Protein AF-A0A925W0E2-F1 (afdb_monomer)

Foldseek 3Di:
DVVVVVVVVVVVVCCVVVVVVPDDPDDDDDDDDDDPDDPQKDWDFDFDDPPDTFTKIWMWGWDQDPVGTDIDIDIDGDQDPVSVVVCVVDPPCVVCVVVVVVVVVVVVCVVPPD

Secondary structure (DSSP, 8-state):
-HHHHHHHHHHHHHHHHHHHHTS-S----------SS--SEEEEEEEE-SSS-EEEEEEEEEEEETTEEEEEEEEE----HHHHHHHHHS-HHHHHHHHHHHHHHHHHHHHH--

Nearest PDB structures (foldseek):
  3ths-assembly1_B  TM=3.995E-01  e=2.733E+00  Rattus norvegicus
  3u0k-assembly1_A  TM=4.589E-01  e=6.051E+00  Entacmaea quadricolor
  2idk-assembly1_D  TM=4.037E-01  e=7.727E+00  Rattus norvegicus

Structure (mmCIF, N/CA/C/O backbone):
data_AF-A0A925W0E2-F1
#
_entry.id   AF-A0A925W0E2-F1
#
loop_
_atom_site.group_PDB
_atom_site.id
_atom_site.type_symbol
_atom_site.label_atom_id
_atom_site.label_alt_id
_atom_site.label_comp_id
_atom_site.label_asym_id
_atom_site.label_entity_id
_atom_site.label_seq_id
_atom_site.pdbx_PDB_ins_code
_atom_site.Cartn_x
_atom_site.Cartn_y
_atom_site.Cartn_z
_atom_site.occupancy
_atom_site.B_iso_or_equiv
_atom_site.auth_seq_id
_atom_site.auth_comp_id
_atom_site.auth_asym_id
_atom_site.auth_atom_id
_atom_site.pdbx_PDB_model_num
ATOM 1 N N . MET A 1 1 ? 32.787 -12.804 -40.063 1.00 63.06 1 MET A N 1
ATOM 2 C CA . MET A 1 1 ? 32.613 -12.621 -38.601 1.00 63.06 1 MET A CA 1
ATOM 3 C C . MET A 1 1 ? 31.309 -11.891 -38.268 1.00 63.06 1 MET A C 1
ATOM 5 O O . MET A 1 1 ? 30.568 -12.386 -37.433 1.00 63.06 1 MET A O 1
ATOM 9 N N . LEU A 1 2 ? 30.949 -10.829 -39.000 1.00 69.25 2 LEU A N 1
ATOM 10 C CA . LEU A 1 2 ? 29.715 -10.044 -38.802 1.00 69.25 2 LEU A CA 1
ATOM 11 C C . LEU A 1 2 ? 28.394 -10.850 -38.869 1.00 69.25 2 LEU A C 1
ATOM 13 O O . LEU A 1 2 ? 27.509 -10.656 -38.045 1.00 69.25 2 LEU A O 1
ATOM 17 N N . LYS A 1 3 ? 28.286 -11.828 -39.784 1.00 65.81 3 LYS A N 1
ATOM 18 C CA . LYS A 1 3 ? 27.084 -12.680 -39.928 1.00 65.81 3 LYS A CA 1
ATOM 19 C C . LYS A 1 3 ? 26.796 -13.560 -38.700 1.00 65.81 3 LYS A C 1
ATOM 21 O O . LYS A 1 3 ? 25.641 -13.814 -38.392 1.00 65.81 3 LYS A O 1
ATOM 26 N N . LYS A 1 4 ? 27.837 -14.007 -37.985 1.00 72.81 4 LYS A N 1
ATOM 27 C CA . LYS A 1 4 ? 27.686 -14.828 -36.769 1.00 72.81 4 LYS A CA 1
ATOM 28 C C . LYS A 1 4 ? 27.240 -13.975 -35.580 1.00 72.81 4 LYS A C 1
ATOM 30 O O . LYS A 1 4 ? 26.389 -14.406 -34.817 1.00 72.81 4 LYS A O 1
ATOM 35 N N . VAL A 1 5 ? 27.758 -12.748 -35.481 1.00 85.75 5 VAL A N 1
ATOM 36 C CA . VAL A 1 5 ? 27.346 -11.775 -34.456 1.00 85.75 5 VAL A CA 1
ATOM 37 C C . VAL A 1 5 ? 25.873 -11.400 -34.630 1.00 85.75 5 VAL A C 1
ATOM 39 O O . VAL A 1 5 ? 25.129 -11.426 -33.658 1.00 85.75 5 VAL A O 1
ATOM 42 N N . GLY A 1 6 ? 25.422 -11.155 -35.866 1.00 86.94 6 GLY A N 1
ATOM 43 C CA . GLY A 1 6 ? 24.015 -10.841 -36.144 1.00 86.94 6 GLY A CA 1
ATOM 44 C C . GLY A 1 6 ? 23.042 -11.951 -35.727 1.00 86.94 6 GLY A C 1
ATOM 45 O O . GLY A 1 6 ? 22.004 -11.663 -35.144 1.00 86.94 6 GLY A O 1
ATOM 46 N N . ILE A 1 7 ? 23.401 -13.219 -35.952 1.00 90.00 7 ILE A N 1
ATOM 47 C CA . ILE A 1 7 ? 22.577 -14.368 -35.537 1.00 90.00 7 ILE A CA 1
ATOM 48 C C . ILE A 1 7 ? 22.519 -14.485 -34.012 1.00 90.00 7 ILE A C 1
ATOM 50 O O . ILE A 1 7 ? 21.449 -14.708 -33.460 1.00 90.00 7 ILE A O 1
ATOM 54 N N . VAL A 1 8 ? 23.648 -14.303 -33.323 1.00 86.25 8 VAL A N 1
ATOM 55 C CA . VAL A 1 8 ? 23.690 -14.373 -31.854 1.00 86.25 8 VAL A CA 1
ATOM 56 C C . VAL A 1 8 ? 22.860 -13.253 -31.225 1.00 86.25 8 VAL A C 1
ATOM 58 O O . VAL A 1 8 ? 22.119 -13.508 -30.281 1.00 86.25 8 VAL A O 1
ATOM 61 N N . VAL A 1 9 ? 22.917 -12.038 -31.776 1.00 89.00 9 VAL A N 1
ATOM 62 C CA . VAL A 1 9 ? 22.094 -10.909 -31.312 1.00 89.00 9 VAL A CA 1
ATOM 63 C C . VAL A 1 9 ? 20.608 -11.155 -31.582 1.00 89.00 9 VAL A C 1
ATOM 65 O O . VAL A 1 9 ? 19.784 -10.894 -30.710 1.00 89.00 9 VAL A O 1
ATOM 68 N N . LEU A 1 10 ? 20.254 -11.709 -32.745 1.00 87.50 10 LEU A N 1
ATOM 69 C CA . LEU A 1 10 ? 18.868 -12.055 -33.070 1.00 87.50 10 LEU A CA 1
ATOM 70 C C . LEU A 1 10 ? 18.319 -13.150 -32.144 1.00 87.50 10 LEU A C 1
ATOM 72 O O . LEU A 1 10 ? 17.192 -13.046 -31.669 1.00 87.50 10 LEU A O 1
ATOM 76 N N . LEU A 1 11 ? 19.123 -14.175 -31.853 1.00 86.56 11 LEU A N 1
ATOM 77 C CA . LEU A 1 11 ? 18.760 -15.229 -30.907 1.00 86.56 11 LEU A CA 1
ATOM 78 C C . LE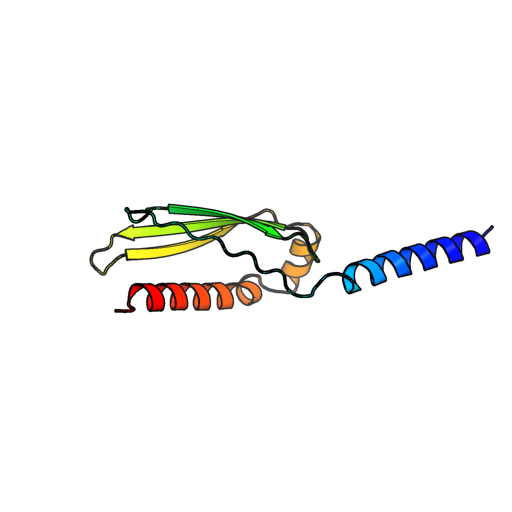U A 1 11 ? 18.601 -14.675 -29.489 1.00 86.56 11 LEU A C 1
ATOM 80 O O . LEU A 1 11 ? 17.632 -15.013 -28.818 1.00 86.56 11 LEU A O 1
ATOM 84 N N . LEU A 1 12 ? 19.493 -13.783 -29.051 1.00 85.81 12 LEU A N 1
ATOM 85 C CA . LEU A 1 12 ? 19.365 -13.101 -27.761 1.00 85.81 12 LEU A CA 1
ATOM 86 C C . LEU A 1 12 ? 18.083 -12.269 -27.683 1.00 85.81 12 LEU A C 1
ATOM 88 O O . LEU A 1 12 ? 17.372 -12.355 -26.687 1.00 85.81 12 LEU A O 1
ATOM 92 N N . LEU A 1 13 ? 17.745 -11.521 -28.735 1.00 82.19 13 LEU A N 1
ATOM 93 C CA . LEU A 1 13 ? 16.502 -10.749 -28.789 1.00 82.19 13 LEU A CA 1
ATOM 94 C C . LEU A 1 13 ? 15.265 -11.651 -28.740 1.00 82.19 13 LEU A C 1
ATOM 96 O O . LEU A 1 13 ? 14.340 -11.367 -27.985 1.00 82.19 13 LEU A O 1
ATOM 100 N N .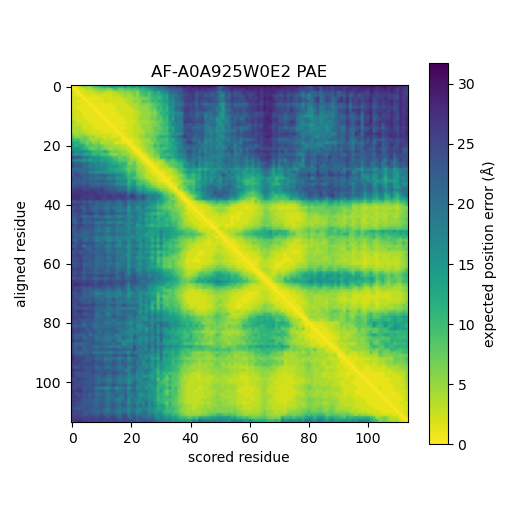 LEU A 1 14 ? 15.261 -12.763 -29.478 1.00 80.50 14 LEU A N 1
ATOM 101 C CA . LEU A 1 14 ? 14.165 -13.734 -29.435 1.00 80.50 14 LEU A CA 1
ATOM 102 C C . LEU A 1 14 ? 14.012 -14.379 -28.055 1.00 80.50 14 LEU A C 1
ATOM 104 O O . LEU A 1 14 ? 12.890 -14.603 -27.615 1.00 80.50 14 LEU A O 1
ATOM 108 N N . VAL A 1 15 ? 15.112 -14.638 -27.349 1.00 81.06 15 VAL A N 1
ATOM 109 C CA . VAL A 1 15 ? 15.078 -15.166 -25.978 1.00 81.06 15 VAL A CA 1
ATOM 110 C C . VAL A 1 15 ? 14.539 -14.119 -24.999 1.00 81.06 15 VAL A C 1
ATOM 112 O O . VAL A 1 15 ? 13.685 -14.438 -24.174 1.00 81.06 15 VAL A O 1
ATOM 115 N N . VAL A 1 16 ? 14.974 -12.862 -25.123 1.00 79.38 16 VAL A N 1
ATOM 116 C CA . VAL A 1 16 ? 14.510 -11.747 -24.279 1.00 79.38 16 VAL A CA 1
ATOM 117 C C . VAL A 1 16 ? 13.024 -11.446 -24.498 1.00 79.38 16 VAL A C 1
ATOM 119 O O . VAL A 1 16 ? 12.335 -11.111 -23.542 1.00 79.38 16 VAL A O 1
ATOM 122 N N . VAL A 1 17 ? 12.511 -11.611 -25.720 1.00 76.88 17 VAL A N 1
ATOM 123 C CA . VAL A 1 17 ? 11.086 -11.410 -26.045 1.00 76.88 17 VAL A CA 1
ATOM 124 C C . VAL A 1 17 ? 10.239 -12.652 -25.741 1.00 76.88 17 VAL A C 1
ATOM 126 O O . VAL A 1 17 ? 9.106 -12.530 -25.282 1.00 76.88 17 VAL A O 1
ATOM 129 N N . GLY A 1 18 ? 10.772 -13.852 -25.970 1.00 75.62 18 GLY A N 1
ATOM 130 C CA . GLY A 1 18 ? 10.042 -15.109 -25.806 1.00 75.62 18 GLY A CA 1
ATOM 131 C C . GLY A 1 18 ? 9.876 -15.543 -24.350 1.00 75.62 18 GLY A C 1
ATOM 132 O O . GLY A 1 18 ? 8.815 -16.034 -23.976 1.00 75.62 18 GLY A O 1
ATOM 133 N N . LEU A 1 19 ? 10.888 -15.338 -23.499 1.00 76.25 19 LEU A N 1
ATOM 134 C CA . LEU A 1 19 ? 10.826 -15.757 -22.092 1.00 76.25 19 LEU A CA 1
ATOM 135 C C . LEU A 1 19 ? 9.711 -15.065 -21.279 1.00 76.25 19 LEU A C 1
ATOM 137 O O . LEU A 1 19 ? 9.073 -15.754 -20.479 1.00 76.25 19 LEU A O 1
ATOM 141 N N . PRO A 1 20 ? 9.435 -13.756 -21.438 1.00 73.38 20 PRO A N 1
ATOM 142 C CA . PRO A 1 20 ? 8.290 -13.109 -20.799 1.00 73.38 20 PRO A CA 1
ATOM 143 C C . PRO A 1 20 ? 6.943 -13.675 -21.262 1.00 73.38 20 PRO A C 1
ATOM 145 O O . PRO A 1 20 ? 6.092 -13.928 -20.419 1.00 73.38 20 PRO A O 1
ATOM 148 N N . ALA A 1 21 ? 6.780 -13.960 -22.560 1.00 74.06 21 ALA A N 1
ATOM 149 C CA . ALA A 1 21 ? 5.522 -14.449 -23.142 1.00 74.06 21 ALA A CA 1
ATOM 150 C C . ALA A 1 21 ? 5.098 -15.848 -22.650 1.00 74.06 21 ALA A C 1
ATOM 152 O O . ALA A 1 21 ? 3.953 -16.250 -22.827 1.00 74.06 21 ALA A O 1
ATOM 153 N N . THR A 1 22 ? 6.023 -16.604 -22.050 1.00 77.50 22 THR A N 1
ATOM 154 C CA . THR A 1 22 ? 5.743 -17.933 -21.474 1.00 77.50 22 THR A CA 1
ATOM 155 C C . THR A 1 22 ? 5.328 -17.903 -20.004 1.00 77.50 22 THR A C 1
ATOM 157 O O . THR A 1 22 ? 4.959 -18.945 -19.462 1.00 77.50 22 THR A O 1
ATOM 160 N N . LYS A 1 23 ? 5.404 -16.746 -19.334 1.00 69.62 23 LYS A N 1
ATOM 161 C CA . LYS A 1 23 ? 4.959 -16.629 -17.942 1.00 69.62 23 LYS A CA 1
ATOM 162 C C . LYS A 1 23 ? 3.465 -16.297 -17.904 1.00 69.62 23 LYS A C 1
ATOM 164 O O . LYS A 1 23 ? 3.024 -15.486 -18.709 1.00 69.62 23 LYS A O 1
ATOM 169 N N . PRO A 1 24 ? 2.689 -16.901 -16.986 1.00 71.12 24 PRO A N 1
ATOM 170 C CA . PRO A 1 24 ? 1.286 -16.545 -16.814 1.00 71.12 24 PRO A CA 1
ATOM 171 C C . PRO A 1 24 ? 1.146 -15.055 -16.474 1.00 71.12 24 PRO A C 1
ATOM 173 O O . PRO A 1 24 ? 1.881 -14.546 -15.626 1.00 71.12 24 PRO A O 1
ATOM 176 N N . ASP A 1 25 ? 0.176 -14.388 -17.105 1.00 66.00 25 ASP A N 1
ATOM 177 C CA . ASP A 1 25 ? -0.081 -12.946 -16.959 1.00 66.00 25 ASP A CA 1
ATOM 178 C C . ASP A 1 25 ? -0.492 -12.544 -15.534 1.00 66.00 25 ASP A C 1
ATOM 180 O O . ASP A 1 25 ? -0.512 -11.366 -15.183 1.00 66.00 25 ASP A O 1
ATOM 184 N N . THR A 1 26 ? -0.870 -13.508 -14.691 1.00 58.78 26 THR A N 1
ATOM 185 C CA . THR A 1 26 ? -1.349 -13.238 -13.335 1.00 58.78 26 THR A CA 1
ATOM 186 C C . THR A 1 26 ? -0.906 -14.336 -12.376 1.00 58.78 26 THR A C 1
ATOM 188 O O . THR A 1 26 ? -1.221 -15.512 -12.553 1.00 58.78 26 THR A O 1
ATOM 191 N N . PHE A 1 27 ? -0.181 -13.940 -11.333 1.00 75.25 27 PHE A N 1
ATOM 192 C CA . PHE A 1 27 ? 0.174 -14.778 -10.192 1.00 75.25 27 PHE A CA 1
ATOM 193 C C . PHE A 1 27 ? -0.661 -14.336 -8.984 1.00 75.25 27 PHE A C 1
ATOM 195 O O . PHE A 1 27 ? -0.696 -13.147 -8.677 1.00 75.25 27 PHE A O 1
ATOM 202 N N . ALA A 1 28 ? -1.321 -15.273 -8.297 1.00 49.91 28 ALA A N 1
ATOM 203 C CA . ALA A 1 28 ? -2.104 -14.991 -7.094 1.00 49.91 28 ALA A CA 1
ATOM 204 C C . ALA A 1 28 ? -1.686 -15.931 -5.957 1.00 49.91 28 ALA A C 1
ATOM 206 O O . ALA A 1 28 ? -1.750 -17.153 -6.084 1.00 49.91 28 ALA A O 1
ATOM 207 N N . LEU A 1 29 ? -1.247 -15.348 -4.843 1.00 65.62 29 LEU A N 1
ATOM 208 C CA . LEU A 1 29 ? -0.811 -16.049 -3.641 1.00 65.62 29 LEU A CA 1
ATOM 209 C C . LEU A 1 29 ? -1.722 -15.626 -2.492 1.00 65.62 29 LEU A C 1
ATOM 211 O O . LEU A 1 29 ? -1.776 -14.445 -2.163 1.00 65.62 29 LEU A O 1
ATOM 215 N N . HIS A 1 30 ? -2.432 -16.578 -1.890 1.00 48.47 30 HIS A N 1
ATOM 216 C CA . HIS A 1 30 ? -3.351 -16.310 -0.786 1.00 48.47 30 HIS A CA 1
ATOM 217 C C . HIS A 1 30 ? -2.808 -16.915 0.513 1.00 48.47 30 HIS A C 1
ATOM 219 O O . HIS A 1 30 ? -2.426 -18.086 0.544 1.00 48.47 30 HIS A O 1
ATOM 225 N N . ARG A 1 31 ? -2.732 -16.104 1.572 1.00 58.12 31 ARG A N 1
ATOM 226 C CA . ARG A 1 31 ? -2.364 -16.521 2.932 1.00 58.12 31 ARG A CA 1
ATOM 227 C C . ARG A 1 31 ? -3.196 -15.719 3.927 1.00 58.12 31 ARG A C 1
ATOM 229 O O . ARG A 1 31 ? -3.272 -14.503 3.790 1.00 58.12 31 ARG A O 1
ATOM 236 N N . GLU A 1 32 ? -3.756 -16.389 4.928 1.00 57.12 32 GLU A N 1
ATOM 237 C CA . GLU A 1 32 ? -4.570 -15.778 5.983 1.00 57.12 32 GLU A CA 1
ATOM 238 C C . GLU A 1 32 ? -4.114 -16.235 7.377 1.00 57.12 32 GLU A C 1
ATOM 240 O O . GLU A 1 32 ? -3.571 -17.329 7.541 1.00 57.12 32 GLU A O 1
ATOM 245 N N . THR A 1 33 ? -4.294 -15.373 8.380 1.00 52.94 33 THR A N 1
ATOM 246 C CA . THR A 1 33 ? -4.091 -15.675 9.806 1.00 52.94 33 THR A CA 1
ATOM 247 C C . THR A 1 33 ? -4.937 -14.719 10.654 1.00 52.94 33 THR A C 1
ATOM 249 O O . THR A 1 33 ? -5.160 -13.578 10.247 1.00 52.94 33 THR A O 1
ATOM 252 N N . THR A 1 34 ? -5.419 -15.156 11.821 1.00 53.88 34 THR A N 1
ATOM 253 C CA . THR A 1 34 ? -6.263 -14.343 12.717 1.00 53.88 34 THR A CA 1
ATOM 254 C C . THR A 1 34 ? -5.441 -13.819 13.892 1.00 53.88 34 THR A C 1
ATOM 256 O O . THR A 1 34 ? -4.918 -14.595 14.690 1.00 53.88 34 THR A O 1
ATOM 259 N N . ILE A 1 35 ? -5.343 -12.494 14.020 1.00 59.06 35 ILE A N 1
ATOM 260 C CA . ILE A 1 35 ? -4.667 -11.820 15.137 1.00 59.06 35 ILE A CA 1
ATOM 261 C C . ILE A 1 35 ? -5.744 -11.274 16.083 1.00 59.06 35 ILE A C 1
ATOM 263 O O . ILE A 1 35 ? -6.650 -10.570 15.653 1.00 59.06 35 ILE A O 1
ATOM 267 N N . SER A 1 36 ? -5.661 -11.611 17.374 1.00 46.88 36 SER A N 1
ATOM 268 C CA . SER A 1 36 ? -6.706 -11.295 18.367 1.00 46.88 36 SER A CA 1
ATOM 269 C C . SER A 1 36 ? -6.701 -9.841 18.866 1.00 46.88 36 SER A C 1
ATOM 271 O O . SER A 1 36 ? -7.598 -9.452 19.610 1.00 46.88 36 SER A O 1
ATOM 273 N N . ALA A 1 37 ? -5.691 -9.051 18.504 1.00 62.22 37 ALA A N 1
ATOM 274 C CA . ALA A 1 37 ? -5.561 -7.645 18.868 1.00 62.22 37 ALA A CA 1
ATOM 275 C C . ALA A 1 37 ? -5.428 -6.813 17.594 1.00 62.22 37 ALA A C 1
ATOM 277 O O . ALA A 1 37 ? -4.744 -7.245 16.667 1.00 62.22 37 ALA A O 1
ATOM 278 N N . VAL A 1 38 ? -6.049 -5.630 17.563 1.00 63.38 38 VAL A N 1
ATOM 279 C CA . VAL A 1 38 ? -5.868 -4.678 16.461 1.00 63.38 38 VAL A CA 1
ATOM 280 C C . VAL A 1 38 ? -4.397 -4.252 16.467 1.00 63.38 38 VAL A C 1
ATOM 282 O O . VAL A 1 38 ? -3.964 -3.623 17.437 1.00 63.38 38 VAL A O 1
ATOM 285 N N . PRO A 1 39 ? -3.593 -4.626 15.457 1.00 67.94 39 PRO A N 1
ATOM 286 C CA . PRO A 1 39 ? -2.220 -4.163 15.392 1.00 67.94 39 PRO A CA 1
ATOM 287 C C . PRO A 1 39 ? -2.240 -2.647 15.193 1.00 67.94 39 PRO A C 1
ATOM 289 O O . PRO A 1 39 ? -2.883 -2.149 14.275 1.00 67.94 39 PRO A O 1
ATOM 292 N N . SER A 1 40 ? -1.530 -1.902 16.040 1.00 82.25 40 SER A N 1
ATOM 293 C CA . SER A 1 40 ? -1.369 -0.452 15.856 1.00 82.25 40 SER A CA 1
ATOM 294 C C . SER A 1 40 ? -0.584 -0.117 14.586 1.00 82.25 40 SER A C 1
ATOM 296 O O . SER A 1 40 ? -0.684 0.995 14.073 1.00 82.25 40 SER A O 1
ATOM 298 N N . LYS A 1 41 ? 0.195 -1.079 14.073 1.00 83.00 41 LYS A N 1
ATOM 299 C CA . LYS A 1 41 ? 0.985 -0.951 12.854 1.00 83.00 41 LYS A CA 1
ATOM 300 C C . LYS A 1 41 ? 1.147 -2.297 12.138 1.00 83.00 41 LYS A C 1
ATOM 302 O O . LYS A 1 41 ? 1.389 -3.315 12.788 1.00 83.00 41 LYS A O 1
ATOM 307 N N . VAL A 1 42 ? 1.055 -2.293 10.810 1.00 86.12 42 VAL A N 1
ATOM 308 C CA . VAL A 1 42 ? 1.327 -3.438 9.929 1.00 86.12 42 VAL A CA 1
ATOM 309 C C . VAL A 1 42 ? 2.302 -3.009 8.841 1.00 86.12 42 VAL A C 1
ATOM 311 O O . VAL A 1 42 ? 1.987 -2.122 8.052 1.00 86.12 42 VAL A O 1
ATOM 314 N N . ASP A 1 43 ? 3.448 -3.686 8.764 1.00 84.50 43 ASP A N 1
ATOM 315 C CA . ASP A 1 43 ? 4.470 -3.431 7.748 1.00 84.50 43 ASP A CA 1
ATOM 316 C C . ASP A 1 43 ? 4.505 -4.551 6.712 1.00 84.50 43 ASP A C 1
ATOM 318 O O . ASP A 1 43 ? 4.583 -5.739 7.038 1.00 84.50 43 ASP A O 1
ATOM 322 N N . ILE A 1 44 ? 4.486 -4.159 5.444 1.00 85.56 44 ILE A N 1
ATOM 323 C CA . ILE A 1 44 ? 4.539 -5.045 4.289 1.00 85.56 44 ILE A CA 1
ATOM 324 C C . ILE A 1 44 ? 5.753 -4.662 3.452 1.00 85.56 44 ILE A C 1
ATOM 326 O O . ILE A 1 44 ? 5.860 -3.549 2.939 1.00 85.56 44 ILE A O 1
ATOM 330 N N . LYS A 1 45 ? 6.661 -5.620 3.261 1.00 85.44 45 LYS A N 1
ATOM 331 C CA . LYS A 1 45 ? 7.708 -5.501 2.249 1.00 85.44 45 LYS A CA 1
ATOM 332 C C . LYS A 1 45 ? 7.126 -5.878 0.888 1.00 85.44 45 LYS A C 1
ATOM 334 O O . LYS A 1 45 ? 6.726 -7.024 0.684 1.00 85.44 45 LYS A O 1
ATOM 339 N N . LEU A 1 46 ? 7.097 -4.920 -0.029 1.00 85.75 46 LEU A N 1
ATOM 340 C CA . LEU A 1 46 ? 6.539 -5.068 -1.365 1.00 85.75 46 LEU A CA 1
ATOM 341 C C . LEU A 1 46 ? 7.657 -5.048 -2.413 1.00 85.75 46 LEU A C 1
ATOM 343 O O . LEU A 1 46 ? 8.201 -3.995 -2.747 1.00 85.75 46 LEU A O 1
ATOM 347 N N . ASP A 1 47 ? 7.981 -6.231 -2.933 1.00 84.31 47 ASP A N 1
ATOM 348 C CA . ASP A 1 47 ? 8.995 -6.428 -3.968 1.00 84.31 47 ASP A CA 1
ATOM 349 C C . ASP A 1 47 ? 8.321 -6.666 -5.332 1.00 84.31 47 ASP A C 1
ATOM 351 O O . ASP A 1 47 ? 7.729 -7.719 -5.580 1.00 84.31 47 ASP A O 1
ATOM 355 N N . PHE A 1 48 ? 8.431 -5.693 -6.236 1.00 81.50 48 PHE A N 1
ATOM 356 C CA . PHE A 1 48 ? 8.092 -5.850 -7.648 1.00 81.50 48 PHE A CA 1
ATOM 357 C C . PHE A 1 48 ? 9.305 -6.399 -8.392 1.00 81.50 48 PHE A C 1
ATOM 359 O O . PHE A 1 48 ? 10.402 -5.862 -8.274 1.00 81.50 48 PHE A O 1
ATOM 366 N N . THR A 1 49 ? 9.118 -7.461 -9.171 1.00 81.38 49 THR A N 1
ATOM 367 C CA . THR A 1 49 ? 10.220 -8.156 -9.862 1.00 81.38 49 THR A CA 1
ATOM 368 C C . THR A 1 49 ? 10.248 -7.905 -11.369 1.00 81.38 49 THR A C 1
ATOM 370 O O . THR A 1 49 ? 11.313 -7.946 -11.976 1.00 81.38 49 THR A O 1
ATOM 373 N N . ALA A 1 50 ? 9.100 -7.637 -11.996 1.00 73.38 50 ALA A N 1
ATOM 374 C CA . ALA A 1 50 ? 8.991 -7.368 -13.429 1.00 73.38 50 ALA A CA 1
ATOM 375 C C . ALA A 1 50 ? 7.712 -6.568 -13.750 1.00 73.38 50 ALA A C 1
ATOM 377 O O . ALA A 1 50 ? 6.743 -6.664 -12.996 1.00 73.38 50 ALA A O 1
ATOM 378 N N . PRO A 1 51 ? 7.671 -5.812 -14.870 1.00 65.00 51 PRO A N 1
ATOM 379 C CA . PRO A 1 51 ? 8.784 -5.513 -15.785 1.00 65.00 51 PRO A CA 1
ATOM 380 C C . PRO A 1 51 ? 9.780 -4.486 -15.221 1.00 65.00 51 PRO A C 1
ATOM 382 O O . PRO A 1 51 ? 10.870 -4.331 -15.764 1.00 65.00 51 PRO A O 1
ATOM 385 N N . PHE A 1 52 ? 9.422 -3.806 -14.131 1.00 74.00 52 PHE A N 1
ATOM 386 C CA . PHE A 1 52 ? 10.270 -2.837 -13.445 1.00 74.00 52 PHE A CA 1
ATOM 387 C C . PHE A 1 52 ? 10.505 -3.302 -12.012 1.00 74.00 52 PHE A C 1
ATOM 389 O O . PHE A 1 52 ? 9.570 -3.360 -11.215 1.00 74.00 52 PHE A O 1
ATOM 396 N N . GLU A 1 53 ? 11.750 -3.653 -11.705 1.00 79.06 53 GLU A N 1
ATOM 397 C CA . GLU A 1 53 ? 12.142 -4.070 -10.363 1.00 79.06 53 GLU A CA 1
ATOM 398 C C . GLU A 1 53 ? 12.024 -2.896 -9.379 1.00 79.06 53 GLU A C 1
ATOM 400 O O . GLU A 1 53 ? 12.457 -1.777 -9.671 1.00 79.06 53 GLU A O 1
ATOM 405 N N . SER A 1 54 ? 11.404 -3.131 -8.224 1.00 79.19 54 SER A N 1
ATOM 406 C CA . SER A 1 54 ? 11.229 -2.123 -7.178 1.00 79.19 54 SER A CA 1
ATOM 407 C C . SER A 1 54 ? 11.067 -2.782 -5.812 1.00 79.19 54 SER A C 1
ATOM 409 O O . SER A 1 54 ? 10.396 -3.800 -5.684 1.00 79.19 54 SER A O 1
ATOM 411 N N . HIS A 1 55 ? 11.651 -2.169 -4.787 1.00 83.81 55 HIS A N 1
ATOM 412 C CA . HIS A 1 55 ? 11.572 -2.624 -3.403 1.00 83.81 55 HIS A CA 1
ATOM 413 C C . HIS A 1 55 ? 10.964 -1.504 -2.573 1.00 83.81 55 HIS A C 1
ATOM 415 O O . HIS A 1 55 ? 11.587 -0.455 -2.417 1.00 83.81 55 HIS A O 1
ATOM 421 N N . ASN A 1 56 ? 9.757 -1.707 -2.060 1.00 83.44 56 ASN A N 1
ATOM 422 C CA . ASN A 1 56 ? 9.047 -0.711 -1.268 1.00 83.44 56 ASN A CA 1
ATOM 423 C C . ASN A 1 56 ? 8.662 -1.295 0.085 1.00 83.44 56 ASN A C 1
ATOM 425 O O . ASN A 1 56 ? 8.489 -2.504 0.247 1.00 83.44 56 ASN A O 1
ATOM 429 N N . ILE A 1 57 ? 8.518 -0.409 1.056 1.00 85.56 57 ILE A N 1
ATOM 430 C CA . ILE A 1 57 ? 7.888 -0.702 2.331 1.00 85.56 57 ILE A CA 1
ATOM 431 C C . ILE A 1 57 ? 6.544 0.009 2.316 1.00 85.56 57 ILE A C 1
ATOM 433 O O . ILE A 1 57 ? 6.446 1.199 2.010 1.00 85.56 57 ILE A O 1
ATOM 437 N N . THR A 1 58 ? 5.512 -0.757 2.615 1.00 87.06 58 THR A N 1
ATOM 438 C CA . THR A 1 58 ? 4.150 -0.294 2.794 1.00 87.06 58 THR A CA 1
ATOM 439 C C . THR A 1 58 ? 3.803 -0.436 4.264 1.00 87.06 58 THR A C 1
ATOM 441 O O . THR A 1 58 ? 3.919 -1.527 4.814 1.00 87.06 58 THR A O 1
ATOM 444 N N . GLU A 1 59 ? 3.370 0.648 4.890 1.00 88.31 59 GLU A N 1
ATOM 445 C CA . GLU A 1 59 ? 3.023 0.671 6.306 1.00 88.31 59 GLU A CA 1
ATOM 446 C C . GLU A 1 59 ? 1.555 1.074 6.455 1.00 88.31 59 GLU A C 1
ATOM 448 O O . GLU A 1 59 ? 1.101 2.051 5.853 1.00 88.31 59 GLU A O 1
ATOM 453 N N . PHE A 1 60 ? 0.824 0.330 7.277 1.00 88.69 60 PHE A N 1
ATOM 454 C CA . PHE A 1 60 ? -0.506 0.694 7.742 1.00 88.69 60 PHE A CA 1
ATOM 455 C C . PHE A 1 60 ? -0.423 1.025 9.223 1.00 88.69 60 PHE A C 1
ATOM 457 O O . PHE A 1 60 ? -0.011 0.178 10.011 1.00 88.69 60 PHE A O 1
ATOM 464 N N . THR A 1 61 ? -0.840 2.225 9.605 1.00 88.06 61 THR A N 1
ATOM 465 C CA . THR A 1 61 ? -0.956 2.637 11.008 1.00 88.06 61 THR A CA 1
ATOM 466 C C . THR A 1 61 ? -2.428 2.756 11.363 1.00 88.06 61 THR A C 1
ATOM 468 O O . THR A 1 61 ? -3.206 3.298 10.577 1.00 88.06 61 THR A O 1
ATOM 471 N N . ILE A 1 62 ? -2.805 2.234 12.528 1.00 87.94 62 ILE A N 1
ATOM 472 C CA . ILE A 1 62 ? -4.176 2.259 13.032 1.00 87.94 62 ILE A CA 1
ATOM 473 C C . ILE A 1 62 ? -4.182 2.988 14.373 1.00 87.94 62 ILE A C 1
ATOM 475 O O . ILE A 1 62 ? -3.692 2.469 15.378 1.00 87.94 62 ILE A O 1
ATOM 479 N N . ASP A 1 63 ? -4.772 4.179 14.380 1.00 85.06 63 ASP A N 1
ATOM 480 C CA . ASP A 1 63 ? -4.911 5.017 15.566 1.00 85.06 63 ASP A CA 1
ATOM 481 C C . ASP A 1 63 ? -6.347 4.963 16.090 1.00 85.06 63 ASP A C 1
ATOM 483 O O . ASP A 1 63 ? -7.309 5.220 15.366 1.00 85.06 63 ASP A O 1
ATOM 487 N N . SER A 1 64 ? -6.521 4.665 17.376 1.00 80.88 64 SER A N 1
ATOM 488 C CA . SER A 1 64 ? -7.838 4.728 18.014 1.00 80.88 64 SER A CA 1
ATOM 489 C C . SER A 1 64 ? -8.236 6.185 18.251 1.00 80.88 64 SER A C 1
ATOM 491 O O . SER A 1 64 ? -7.649 6.860 19.097 1.00 80.88 64 SER A O 1
ATOM 493 N N . THR A 1 65 ? -9.255 6.673 17.541 1.00 78.06 65 THR A N 1
ATOM 494 C CA . THR A 1 65 ? -9.813 8.020 17.742 1.00 78.06 65 THR A CA 1
ATOM 495 C C . THR A 1 65 ? -11.199 7.959 18.385 1.00 78.06 65 THR A C 1
ATOM 497 O O . THR A 1 65 ? -11.845 6.911 18.404 1.00 78.06 65 THR A O 1
ATOM 500 N N . ALA A 1 66 ? -11.696 9.094 18.887 1.00 76.19 66 ALA A N 1
ATOM 501 C CA . ALA A 1 66 ? -13.046 9.187 19.453 1.00 76.19 66 ALA A CA 1
ATOM 502 C C . ALA A 1 66 ? -14.166 8.863 18.439 1.00 76.19 66 ALA A C 1
ATOM 504 O O . ALA A 1 66 ? -15.266 8.505 18.848 1.00 76.19 66 ALA A O 1
ATOM 505 N N . ALA A 1 67 ? -13.888 8.974 17.136 1.00 77.44 67 ALA A N 1
ATOM 506 C CA . ALA A 1 67 ? -14.820 8.657 16.053 1.00 77.44 67 ALA A CA 1
ATOM 507 C C . ALA A 1 67 ? -14.662 7.221 15.511 1.00 77.44 67 ALA A C 1
ATOM 509 O O . ALA A 1 67 ? -15.389 6.839 14.599 1.00 77.44 67 ALA A O 1
ATOM 510 N N . GLY A 1 68 ? -13.725 6.434 16.054 1.00 74.94 68 GLY A N 1
ATOM 511 C CA . GLY A 1 68 ? -13.369 5.100 15.563 1.00 74.94 68 GLY A CA 1
ATOM 512 C C . GLY A 1 68 ? -11.894 4.983 15.148 1.00 74.94 68 GLY A C 1
ATOM 513 O O . GLY A 1 68 ? -11.124 5.939 15.295 1.00 74.94 68 GLY A O 1
ATOM 514 N N . PRO A 1 69 ? -11.460 3.806 14.670 1.00 81.94 69 PRO A N 1
ATOM 515 C CA . PRO A 1 69 ? -10.092 3.598 14.208 1.00 81.94 69 PR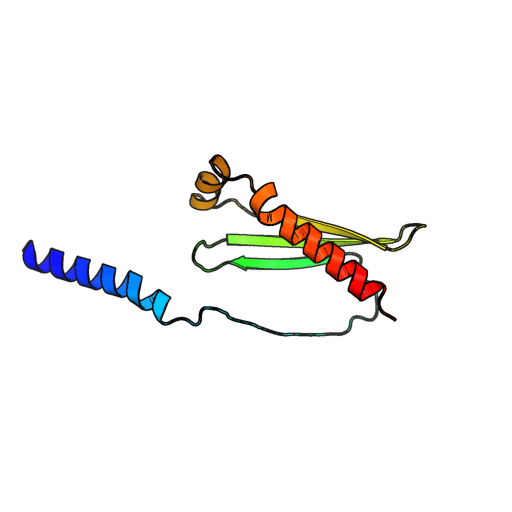O A CA 1
ATOM 516 C C . PRO A 1 69 ? -9.806 4.419 12.940 1.00 81.94 69 PRO A C 1
ATOM 518 O O . PRO A 1 69 ? -10.536 4.338 11.956 1.00 81.94 69 PRO A O 1
ATOM 521 N N . HIS A 1 70 ? -8.732 5.205 12.962 1.00 84.19 70 HIS A N 1
ATOM 522 C CA . HIS A 1 70 ? -8.213 5.932 11.810 1.00 84.19 70 HIS A CA 1
ATOM 523 C C . HIS A 1 70 ? -7.065 5.138 11.186 1.00 84.19 70 HIS A C 1
ATOM 525 O O . HIS A 1 70 ? -6.095 4.817 11.870 1.00 84.19 70 HIS A O 1
ATOM 531 N N . VAL A 1 71 ? -7.183 4.814 9.897 1.00 88.25 71 VAL A N 1
ATOM 532 C CA . VAL A 1 71 ? -6.180 4.033 9.163 1.00 88.25 71 VAL A CA 1
ATOM 533 C C . VAL A 1 71 ? -5.386 4.957 8.249 1.00 88.25 71 VAL A C 1
ATOM 535 O O . VAL A 1 71 ? -5.955 5.606 7.374 1.00 88.25 71 VAL A O 1
ATOM 538 N N . THR A 1 72 ? -4.067 4.983 8.423 1.00 88.06 72 THR A N 1
ATOM 539 C CA . THR A 1 72 ? -3.133 5.658 7.514 1.00 88.06 72 THR A CA 1
ATOM 540 C C . THR A 1 72 ? -2.343 4.620 6.733 1.00 88.06 72 THR A C 1
ATOM 542 O O . THR A 1 72 ? -1.737 3.737 7.333 1.00 88.06 72 THR A O 1
ATOM 545 N N . TRP A 1 73 ? -2.310 4.749 5.406 1.00 90.12 73 TRP A N 1
ATOM 546 C CA . TRP A 1 73 ? -1.486 3.926 4.522 1.00 90.12 73 TRP A CA 1
ATOM 547 C C . TRP A 1 73 ? -0.351 4.777 3.946 1.00 90.12 73 TRP A C 1
ATOM 549 O O . TRP A 1 73 ? -0.594 5.757 3.242 1.00 90.12 73 TRP A O 1
ATOM 559 N N . SER A 1 74 ? 0.894 4.409 4.247 1.00 87.62 74 SER A N 1
ATOM 560 C CA . SER A 1 74 ? 2.089 4.987 3.637 1.00 87.62 74 SER A CA 1
ATOM 561 C C . SER A 1 74 ? 2.808 3.954 2.760 1.00 87.62 74 SER A C 1
ATOM 563 O O . SER A 1 74 ? 2.793 2.751 3.024 1.00 87.62 74 SER A O 1
ATOM 565 N N . MET A 1 75 ? 3.457 4.414 1.692 1.00 85.62 75 MET A N 1
ATOM 566 C CA . MET A 1 75 ? 4.365 3.591 0.896 1.00 85.62 75 MET A CA 1
ATOM 567 C C . MET A 1 75 ? 5.609 4.400 0.571 1.00 85.62 75 MET A C 1
ATOM 569 O O . MET A 1 75 ? 5.516 5.520 0.068 1.00 85.62 75 MET A O 1
ATOM 573 N N . HIS A 1 76 ? 6.775 3.828 0.840 1.00 84.94 76 HIS A N 1
ATOM 574 C CA . HIS A 1 76 ? 8.049 4.470 0.563 1.00 84.94 76 HIS A CA 1
ATOM 575 C C . HIS A 1 76 ? 9.081 3.458 0.069 1.00 84.94 76 HIS A C 1
ATOM 577 O O . HIS A 1 76 ? 9.090 2.290 0.449 1.00 84.94 76 HIS A O 1
ATOM 583 N N . GLY A 1 77 ? 9.982 3.917 -0.789 1.00 81.25 77 GLY A N 1
ATOM 584 C CA . GLY A 1 77 ? 11.032 3.082 -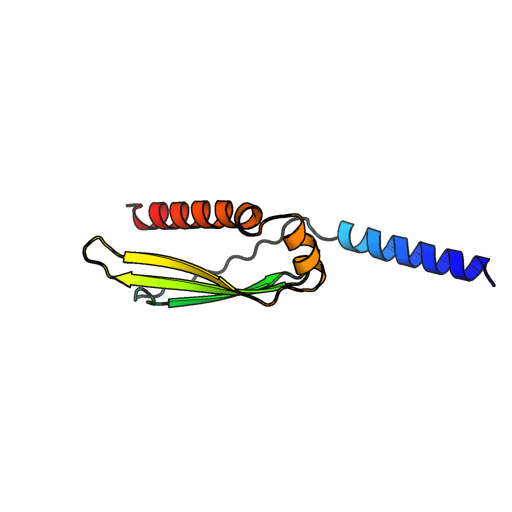1.347 1.00 81.25 77 GLY A CA 1
ATOM 585 C C . GLY A 1 77 ? 11.971 3.888 -2.235 1.00 81.25 77 GLY A C 1
ATOM 586 O O . GLY A 1 77 ? 11.641 5.002 -2.659 1.00 81.25 77 GLY A O 1
ATOM 587 N N . PRO A 1 78 ? 13.178 3.370 -2.506 1.00 78.69 78 PRO A N 1
ATOM 588 C CA . PRO A 1 78 ? 14.102 4.014 -3.416 1.00 78.69 78 PRO A CA 1
ATOM 589 C C . PRO A 1 78 ? 13.535 4.023 -4.836 1.00 78.69 78 PRO A C 1
ATOM 591 O O . PRO A 1 78 ? 13.302 2.974 -5.442 1.00 78.69 78 PRO A O 1
ATOM 594 N N . TYR A 1 79 ? 13.414 5.217 -5.418 1.00 69.88 79 TYR A N 1
ATOM 595 C CA . TYR A 1 79 ? 13.209 5.335 -6.856 1.00 69.88 79 TYR A CA 1
ATOM 596 C C . TYR A 1 79 ? 14.410 4.744 -7.605 1.00 69.88 79 TYR A C 1
ATOM 598 O O . TYR A 1 79 ? 15.519 5.291 -7.555 1.00 69.88 79 TYR A O 1
ATOM 606 N N . GLN A 1 80 ? 14.168 3.664 -8.346 1.00 76.00 80 GLN A N 1
ATOM 607 C CA . GLN A 1 80 ? 15.127 3.112 -9.300 1.00 76.00 80 GLN A CA 1
ATOM 608 C C . GLN A 1 80 ? 15.276 4.059 -10.498 1.00 76.00 80 GLN A C 1
ATOM 610 O O . GLN A 1 80 ? 14.396 4.880 -10.763 1.00 76.00 80 GLN A O 1
ATOM 615 N N . PHE A 1 81 ? 16.392 3.980 -11.227 1.00 74.00 81 PHE A N 1
ATOM 616 C CA . PHE A 1 81 ? 16.709 4.941 -12.296 1.00 74.00 81 PHE A CA 1
ATOM 617 C C . PHE A 1 81 ? 15.573 5.093 -13.3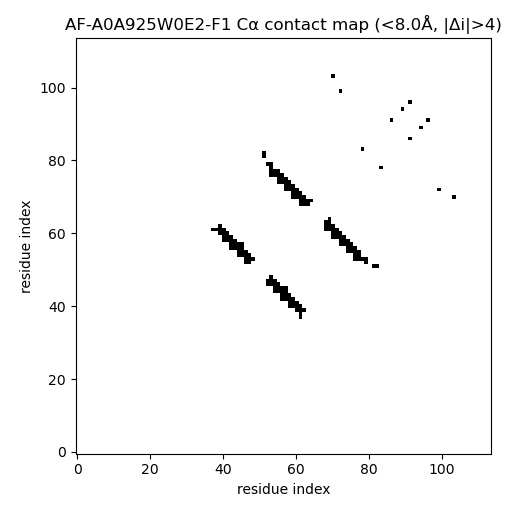23 1.00 74.00 81 PHE A C 1
ATOM 619 O O . PHE A 1 81 ? 15.168 6.212 -13.628 1.00 74.00 81 PHE A O 1
ATOM 626 N N . ILE A 1 82 ? 14.996 3.978 -13.782 1.00 72.12 82 ILE A N 1
ATOM 627 C CA . ILE A 1 82 ? 13.866 3.980 -14.726 1.00 72.12 82 ILE A CA 1
ATOM 628 C C . ILE A 1 82 ? 12.623 4.623 -14.096 1.00 72.12 82 ILE A C 1
ATOM 630 O O . ILE A 1 82 ? 11.974 5.451 -14.731 1.00 72.12 82 ILE A O 1
ATOM 634 N N . SER A 1 83 ? 12.325 4.314 -12.832 1.00 73.81 83 SER A N 1
ATOM 635 C CA . SER A 1 83 ? 11.210 4.919 -12.097 1.00 73.81 83 SER A CA 1
ATOM 636 C C . SER A 1 83 ? 11.374 6.435 -11.954 1.00 73.81 83 SER A C 1
ATOM 638 O O . SER A 1 83 ? 10.388 7.152 -12.073 1.00 73.81 83 SER A O 1
ATOM 640 N N . LYS A 1 84 ? 12.604 6.945 -11.769 1.00 77.25 84 LYS A N 1
ATOM 641 C CA . LYS A 1 84 ? 12.879 8.396 -11.759 1.00 77.25 84 LYS A CA 1
ATOM 642 C C . LYS A 1 84 ? 12.571 9.039 -13.105 1.00 77.25 84 LYS A C 1
ATOM 644 O O . LYS A 1 84 ? 11.955 10.095 -13.135 1.00 77.25 84 LYS A O 1
ATOM 649 N N . VAL A 1 85 ? 12.983 8.405 -14.205 1.00 79.12 85 VAL A N 1
ATOM 650 C CA . VAL A 1 85 ? 12.706 8.903 -15.561 1.00 79.12 85 VAL A CA 1
ATOM 651 C C . VAL A 1 85 ? 11.200 8.931 -15.818 1.00 79.12 85 VAL A C 1
ATOM 653 O O . VAL A 1 85 ? 10.682 9.949 -16.265 1.00 79.12 85 VAL A O 1
ATOM 656 N N . MET A 1 86 ? 10.483 7.861 -15.469 1.00 73.69 86 MET A N 1
ATOM 657 C CA . MET A 1 86 ? 9.023 7.812 -15.585 1.00 73.69 86 MET A CA 1
ATOM 658 C C . MET A 1 86 ? 8.339 8.875 -14.718 1.00 73.69 86 MET A C 1
ATOM 660 O O . MET A 1 86 ? 7.420 9.534 -15.195 1.00 73.69 86 MET A O 1
ATOM 664 N N . ALA A 1 87 ? 8.824 9.100 -13.492 1.00 75.81 87 ALA A N 1
ATOM 665 C CA . ALA A 1 87 ? 8.266 10.080 -12.559 1.00 75.81 87 ALA A CA 1
ATOM 666 C C . ALA A 1 87 ? 8.370 11.541 -13.046 1.00 75.81 87 ALA A C 1
ATOM 668 O O . ALA A 1 87 ? 7.614 12.395 -12.589 1.00 75.81 87 ALA A O 1
ATOM 669 N N . VAL A 1 88 ? 9.278 11.846 -13.985 1.00 79.88 88 VAL A N 1
ATOM 670 C CA . VAL A 1 88 ? 9.354 13.174 -14.627 1.00 79.88 88 VAL A CA 1
ATOM 671 C C 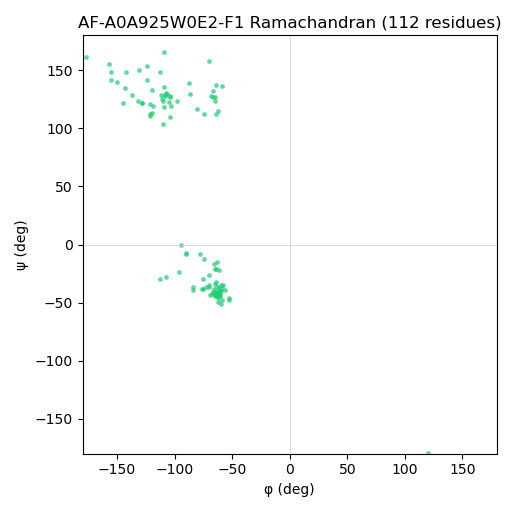. VAL A 1 88 ? 8.160 13.412 -15.553 1.00 79.88 88 VAL A C 1
ATOM 673 O O . VAL A 1 88 ? 7.661 14.532 -15.645 1.00 79.88 88 VAL A O 1
ATOM 676 N N . PHE A 1 89 ? 7.699 12.368 -16.241 1.00 75.62 89 PHE A N 1
ATOM 677 C CA . PHE A 1 89 ? 6.614 12.468 -17.220 1.00 75.62 89 PHE A CA 1
ATOM 678 C C . PHE A 1 89 ? 5.251 12.098 -16.635 1.00 75.62 89 PHE A C 1
ATOM 680 O O . PHE A 1 89 ? 4.220 12.532 -17.147 1.00 75.62 89 PHE A O 1
ATOM 687 N N . VAL A 1 90 ? 5.237 11.304 -15.565 1.00 76.75 90 VAL A N 1
ATOM 688 C CA . VAL A 1 90 ? 4.025 10.776 -14.950 1.00 76.75 90 VAL A CA 1
ATOM 689 C C . VAL A 1 90 ? 4.076 10.999 -13.444 1.00 76.75 90 VAL A C 1
ATOM 691 O O . VAL A 1 90 ? 4.991 10.551 -12.765 1.00 76.75 90 VAL A O 1
ATOM 694 N N . SER A 1 91 ? 3.068 11.684 -12.907 1.00 80.06 91 SER A N 1
ATOM 695 C CA . SER A 1 91 ? 2.944 11.905 -11.466 1.00 80.06 91 SER A CA 1
ATOM 696 C C . SER A 1 91 ? 2.636 10.592 -10.741 1.00 80.06 91 SER A C 1
ATOM 698 O O . SER A 1 91 ? 1.665 9.917 -11.084 1.00 80.06 91 SER A O 1
ATOM 700 N N . THR A 1 92 ? 3.418 10.267 -9.710 1.00 73.81 92 THR A N 1
ATOM 701 C CA . THR A 1 92 ? 3.193 9.097 -8.845 1.00 73.81 92 THR A CA 1
ATOM 702 C C . THR A 1 92 ? 1.815 9.130 -8.185 1.00 73.81 92 THR A C 1
ATOM 704 O O . THR A 1 92 ? 1.172 8.093 -8.082 1.00 73.81 92 THR A O 1
ATOM 707 N N . GLU A 1 93 ? 1.317 10.321 -7.838 1.00 80.19 93 GLU A N 1
ATOM 708 C CA . GLU A 1 93 ? -0.027 10.505 -7.280 1.00 80.19 93 GLU A CA 1
ATOM 709 C C . GLU A 1 93 ? -1.111 10.030 -8.250 1.00 80.19 93 GLU A C 1
ATOM 711 O O . GLU A 1 93 ? -2.028 9.311 -7.876 1.00 80.19 93 GLU A O 1
ATOM 716 N N . LYS A 1 94 ? -0.972 10.353 -9.539 1.00 82.00 94 LYS A N 1
ATOM 717 C CA . LYS A 1 94 ? -1.933 9.910 -10.559 1.00 82.00 94 LYS A CA 1
ATOM 718 C C . LYS A 1 94 ? -1.867 8.410 -10.830 1.00 82.00 94 LYS A C 1
ATOM 720 O O . LYS A 1 94 ? -2.848 7.850 -11.305 1.00 82.00 94 LYS A O 1
ATOM 725 N N . LEU A 1 95 ? -0.711 7.792 -10.596 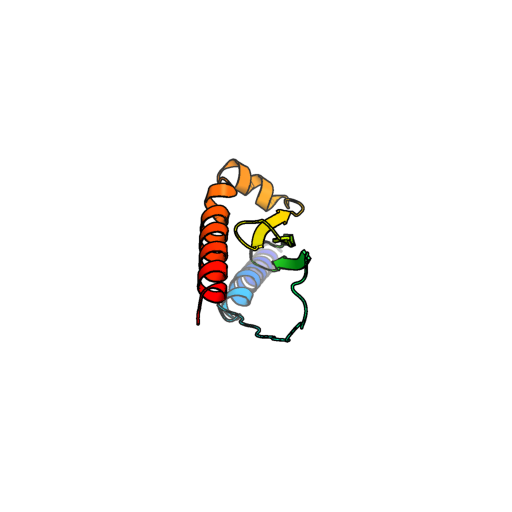1.00 79.00 95 LEU A N 1
ATOM 726 C CA . LEU A 1 95 ? -0.512 6.363 -10.820 1.00 79.00 95 LEU A CA 1
ATOM 727 C C . LEU A 1 95 ? -0.987 5.513 -9.644 1.00 79.00 95 LEU A C 1
ATOM 729 O O . LEU A 1 95 ? -1.535 4.448 -9.881 1.00 79.00 95 LEU A O 1
ATOM 733 N N . VAL A 1 96 ? -0.754 5.962 -8.408 1.00 81.88 96 VAL A N 1
ATOM 734 C CA . VAL A 1 96 ? -0.939 5.142 -7.198 1.00 81.88 96 VAL A CA 1
ATOM 735 C C . VAL A 1 96 ? -2.090 5.642 -6.322 1.00 81.88 96 VAL A C 1
ATOM 737 O O . VAL A 1 96 ? -2.747 4.837 -5.666 1.00 81.88 96 VAL A O 1
ATOM 740 N N . GLY A 1 97 ? -2.383 6.946 -6.334 1.00 86.38 97 GLY A N 1
ATOM 741 C CA . GLY A 1 97 ? -3.442 7.558 -5.523 1.00 86.38 97 GLY A CA 1
ATOM 742 C C . GLY A 1 97 ? -4.809 6.877 -5.676 1.00 86.38 97 GLY A C 1
ATOM 743 O O . GLY A 1 97 ? -5.394 6.500 -4.661 1.00 86.38 97 GLY A O 1
ATOM 744 N N . PRO A 1 98 ? -5.294 6.598 -6.906 1.00 91.38 98 PRO A N 1
ATOM 745 C CA . PRO A 1 98 ? -6.566 5.898 -7.093 1.00 91.38 9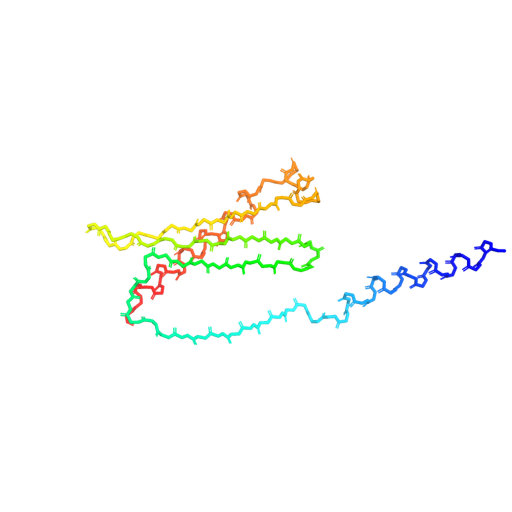8 PRO A CA 1
ATOM 746 C C . PRO A 1 98 ? -6.614 4.499 -6.457 1.00 91.38 98 PRO A C 1
ATOM 748 O O . PRO A 1 98 ? -7.658 4.086 -5.950 1.00 91.38 98 PRO A O 1
ATOM 751 N N . ASP A 1 99 ? -5.495 3.765 -6.458 1.00 88.56 99 ASP A N 1
ATOM 752 C CA . ASP A 1 99 ? -5.413 2.441 -5.832 1.00 88.56 99 ASP A CA 1
ATOM 753 C C . ASP A 1 99 ? -5.407 2.539 -4.300 1.00 88.56 99 ASP A C 1
ATOM 755 O O . ASP A 1 99 ? -6.041 1.717 -3.633 1.00 88.56 99 ASP A O 1
ATOM 759 N N . PHE A 1 100 ? -4.760 3.566 -3.735 1.00 88.38 100 PHE A N 1
ATOM 760 C CA . PHE A 1 100 ? -4.834 3.857 -2.299 1.00 88.38 100 PHE A CA 1
ATOM 761 C C . PHE A 1 100 ? -6.259 4.190 -1.860 1.00 88.38 100 PHE A C 1
ATOM 763 O O . PHE A 1 100 ? -6.753 3.584 -0.908 1.00 88.38 100 PHE A O 1
ATOM 770 N N . GLU A 1 101 ? -6.944 5.094 -2.566 1.00 91.56 101 GLU A N 1
ATOM 771 C CA . GLU A 1 101 ? -8.332 5.466 -2.264 1.00 91.56 101 GLU A CA 1
ATOM 772 C C . GLU A 1 101 ? -9.260 4.250 -2.325 1.00 91.56 101 GLU A C 1
ATOM 774 O O . GLU A 1 101 ? -10.030 3.991 -1.396 1.00 91.56 101 GLU A O 1
ATOM 779 N N . LYS A 1 102 ? -9.145 3.451 -3.392 1.00 92.19 102 LYS A N 1
ATOM 780 C CA . LYS A 1 102 ? -9.938 2.233 -3.564 1.00 92.19 102 LYS A CA 1
ATOM 781 C C . LYS A 1 102 ? -9.657 1.205 -2.467 1.00 92.19 102 LYS A C 1
ATOM 783 O O . LYS A 1 102 ? -10.592 0.582 -1.963 1.00 92.19 102 LYS A O 1
ATOM 788 N N . GLY A 1 103 ? -8.391 1.012 -2.098 1.00 88.81 103 GLY A N 1
ATOM 789 C CA . GLY A 1 103 ? -8.010 0.084 -1.038 1.00 88.81 103 GLY A CA 1
ATOM 790 C C . GLY A 1 103 ? -8.534 0.518 0.331 1.00 88.81 103 GLY A C 1
ATOM 791 O O . GLY A 1 103 ? -9.107 -0.307 1.040 1.00 88.81 103 GLY A O 1
ATOM 792 N N . LEU A 1 104 ? -8.424 1.806 0.677 1.00 90.19 104 LEU A N 1
ATOM 793 C CA . LEU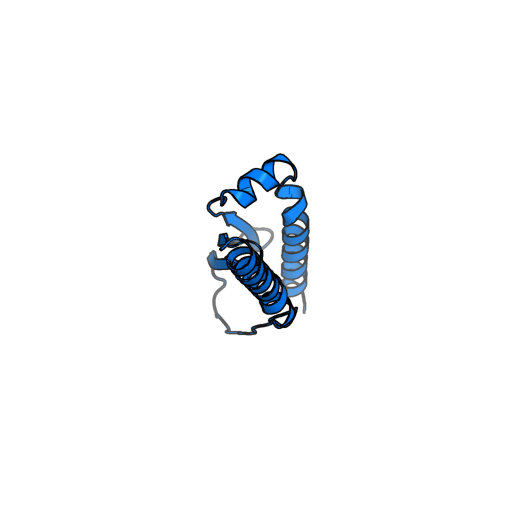 A 1 104 ? -8.978 2.374 1.915 1.00 90.19 104 LEU A CA 1
ATOM 794 C C . LEU A 1 104 ? -10.501 2.243 1.976 1.00 90.19 104 LEU A C 1
ATOM 796 O O . LEU A 1 104 ? -11.026 1.780 2.987 1.00 90.19 104 LEU A O 1
ATOM 800 N N . ALA A 1 105 ? -11.203 2.544 0.882 1.00 90.94 105 ALA A N 1
ATOM 801 C CA . ALA A 1 105 ? -12.648 2.341 0.802 1.00 90.94 105 ALA A CA 1
ATOM 802 C C . ALA A 1 105 ? -13.035 0.862 0.987 1.00 90.94 105 ALA A C 1
ATOM 804 O O . ALA A 1 105 ? -13.996 0.550 1.689 1.00 90.94 105 ALA A O 1
ATOM 805 N N . SER A 1 106 ? -12.264 -0.064 0.405 1.00 89.19 106 SER A N 1
ATOM 806 C CA . SER A 1 106 ? -12.487 -1.503 0.587 1.00 89.19 106 SER A CA 1
ATOM 807 C C . SER A 1 106 ? -12.244 -1.956 2.027 1.00 89.19 106 SER A C 1
ATOM 809 O O . SER A 1 106 ? -12.979 -2.811 2.517 1.00 89.19 106 SER A O 1
ATOM 811 N N . MET A 1 107 ? -11.227 -1.411 2.702 1.00 88.12 107 MET A N 1
ATOM 812 C CA . MET A 1 107 ? -10.955 -1.703 4.112 1.00 88.12 107 MET A CA 1
ATOM 813 C C . MET A 1 107 ? -12.089 -1.204 5.009 1.00 88.12 107 MET A C 1
ATOM 815 O O . MET A 1 107 ? -12.537 -1.946 5.879 1.00 88.12 107 MET A O 1
ATOM 819 N N . GLN A 1 108 ? -12.594 0.009 4.763 1.00 86.25 108 GLN A N 1
ATOM 820 C CA . GLN A 1 108 ? -13.743 0.550 5.487 1.00 86.25 108 GLN A CA 1
ATOM 821 C C . GLN A 1 108 ? -14.980 -0.336 5.310 1.00 86.25 108 GLN A C 1
ATOM 823 O O . GLN A 1 108 ? -15.570 -0.771 6.295 1.00 86.25 108 GLN A O 1
ATOM 828 N N . ALA A 1 109 ? -15.329 -0.668 4.065 1.00 89.00 109 ALA A N 1
ATOM 829 C CA . ALA A 1 109 ? -16.480 -1.517 3.775 1.00 89.00 109 ALA A CA 1
ATOM 830 C C . ALA A 1 109 ? -16.372 -2.902 4.437 1.00 89.00 109 ALA A C 1
ATOM 832 O O . ALA A 1 109 ? -17.372 -3.433 4.910 1.00 89.00 109 ALA A O 1
ATOM 833 N N . ALA A 1 110 ? -15.168 -3.481 4.492 1.00 87.44 110 ALA A N 1
ATOM 834 C CA . ALA A 1 110 ? -14.931 -4.756 5.165 1.00 87.44 110 ALA A CA 1
ATOM 835 C C . ALA A 1 110 ? -15.032 -4.652 6.696 1.00 87.44 110 ALA A C 1
ATOM 837 O O . ALA A 1 110 ? -15.495 -5.592 7.332 1.00 87.44 110 ALA A O 1
ATOM 838 N N . ALA A 1 111 ? -14.611 -3.530 7.286 1.00 83.94 111 ALA A N 1
ATOM 839 C CA . ALA A 1 111 ? -14.689 -3.300 8.728 1.00 83.94 111 ALA A CA 1
ATOM 840 C C . ALA A 1 111 ? -16.114 -2.980 9.214 1.00 83.94 111 ALA A C 1
ATOM 842 O O . ALA A 1 111 ? -16.452 -3.280 10.355 1.00 83.94 111 ALA A O 1
ATOM 843 N N . GLU A 1 112 ? -16.936 -2.365 8.361 1.00 85.19 112 GLU A N 1
ATOM 844 C CA . GLU A 1 112 ? -18.337 -2.023 8.647 1.00 85.19 112 GLU A CA 1
ATOM 845 C C . GLU A 1 112 ? -19.325 -3.138 8.260 1.00 85.19 112 GLU A C 1
ATOM 847 O O . GLU A 1 112 ? -20.519 -3.034 8.553 1.00 85.19 112 GLU A O 1
ATOM 852 N N . ALA A 1 113 ? -18.853 -4.198 7.594 1.00 78.62 113 ALA A N 1
ATOM 853 C CA . ALA A 1 113 ? -19.679 -5.347 7.251 1.00 78.62 113 ALA A CA 1
ATOM 854 C C . ALA A 1 113 ? -20.170 -6.074 8.528 1.00 78.62 113 ALA A C 1
ATOM 856 O O . ALA A 1 113 ? -19.388 -6.236 9.467 1.00 78.62 113 ALA A O 1
ATOM 857 N N . PRO A 1 114 ? -21.453 -6.484 8.576 1.00 58.00 114 PRO A N 1
ATOM 858 C CA . PRO A 1 114 ? -22.078 -7.089 9.755 1.00 58.00 114 PRO A CA 1
ATOM 859 C C . PRO A 1 114 ? -21.585 -8.504 10.080 1.00 58.00 114 PRO A C 1
ATOM 861 O O . PRO A 1 114 ? -21.197 -9.241 9.143 1.00 58.00 114 PRO A O 1
#

Solvent-accessible surface area (backbone atoms only — not comparable to full-atom values): 7159 Å² total; per-residue (Å²): 113,68,71,60,54,53,52,53,51,51,51,50,50,50,49,67,58,46,60,62,74,72,51,76,97,73,86,86,87,88,86,87,84,90,73,98,60,88,62,54,60,49,79,42,81,46,75,44,76,67,99,60,64,43,58,33,43,34,39,38,37,44,44,87,47,99,92,44,77,45,78,46,81,50,75,51,59,72,76,43,74,67,54,50,58,48,49,75,82,41,58,63,60,80,72,45,44,65,57,51,54,52,49,51,54,49,51,51,56,62,71,70,53,133

Radius of gyration: 21.18 Å; Cα contacts (8 Å, |Δi|>4): 81; chains: 1; bounding box: 55×31×59 Å

Mean predicted aligned error: 12.23 Å

pLDDT: mean 78.36, std 10.28, range [46.88, 92.19]

Sequence (114 aa):
MLKKVGIVVLLLLLVVVGLPATKPDTFALHRETTISAVPSKVDIKLDFTAPFESHNITEFTIDSTAAGPHVTWSMHGPYQFISKVMAVFVSTEKLVGPDFEKGLASMQAAAEAP